Protein AF-A0A2S4V649-F1 (afdb_monomer)

Nearest PDB structures (foldseek):
  8pqv-assembly1_A  TM=8.224E-01  e=3.900E-06  Homo sapiens
  7z8f-assembly1_m  TM=8.381E-01  e=1.385E-04  Homo sapiens
  7z8f-assembly1_f  TM=8.365E-01  e=1.298E-04  Homo sapiens
  7z8f-assembly1_n  TM=8.381E-01  e=2.044E-04  Homo sapiens
  7z8l-assembly1_f  TM=8.365E-01  e=2.483E-04  Homo sapiens

pLDDT: mean 83.01, std 17.7, range [29.08, 96.88]

InterPro domains:
  IPR041228 Dynein heavy chain, C-terminal domain [PF18199] (11-80)
  IPR043160 Dynein heavy chain, C-terminal domain, barrel region [G3DSA:3.10.490.20] (21-109)

Sequence (109 aa):
MKIIESDNLKDSIRLGLLFFPDGFLTATRQFVSCQTRISLEVLKLQLFIDYQASVSDEIQVNGFKLQGLIIQGGCLKESRLEFNEGGDYLPNGTILQYIQTNQRRKDNQ

Radius of gyration: 15.66 Å; Cα contacts (8 Å, |Δi|>4): 147; chains: 1; bounding box: 31×48×41 Å

Secondary structure (DSSP, 8-state):
-------TTSS-B-GGGSS-HHHHHHHHHHHHHHHHT--GGGEEEEEEES--GGGHHHHHTTEEEE-S--EEEEEEETTEEEEEEEEEE--S-EEEEEEETT-------

Organism: NCBI:txid27350

Solvent-accessible surface area (backbone atoms only — not comparable to full-atom values): 6740 Å² total; per-residue (Å²): 134,84,82,77,88,73,73,68,52,80,49,73,42,49,58,91,77,45,96,51,45,69,58,51,52,53,52,53,48,49,50,44,21,68,75,69,71,46,61,65,91,48,52,41,84,45,82,45,65,64,64,61,76,91,52,44,70,69,53,41,58,61,24,30,39,47,43,89,63,71,38,70,40,26,38,82,50,98,94,37,84,39,78,49,95,64,44,81,29,71,66,90,38,36,34,45,22,57,43,58,79,80,67,71,79,78,73,81,128

Structure (mmCIF, N/CA/C/O backbone):
data_AF-A0A2S4V649-F1
#
_entry.id   AF-A0A2S4V649-F1
#
loop_
_atom_site.group_PDB
_atom_site.id
_atom_site.type_symbol
_atom_site.label_atom_id
_atom_site.label_alt_id
_atom_site.label_comp_id
_atom_site.label_asym_id
_atom_site.label_entity_id
_atom_site.label_seq_id
_atom_site.pdbx_PDB_ins_code
_atom_site.Cartn_x
_atom_site.Cartn_y
_atom_site.Cartn_z
_atom_site.occupancy
_atom_site.B_iso_or_equiv
_atom_site.auth_seq_id
_atom_site.auth_comp_id
_atom_site.auth_asym_id
_atom_site.auth_atom_id
_atom_site.pdbx_PDB_model_num
ATOM 1 N N . MET A 1 1 ? -12.271 -21.568 22.391 1.00 36.78 1 MET A N 1
ATOM 2 C CA . MET A 1 1 ? -11.955 -20.911 21.105 1.00 36.78 1 MET A CA 1
ATOM 3 C C . MET A 1 1 ? -10.857 -19.898 21.386 1.00 36.78 1 MET A C 1
ATOM 5 O O . MET A 1 1 ? -11.104 -18.963 22.132 1.00 36.78 1 MET A O 1
ATOM 9 N N . LYS A 1 2 ? -9.622 -20.161 20.948 1.00 29.08 2 LYS A N 1
ATOM 10 C CA . LYS A 1 2 ? -8.476 -19.285 21.222 1.00 29.08 2 LYS A CA 1
ATOM 11 C C . LYS A 1 2 ? -8.390 -18.304 20.055 1.00 29.08 2 LYS A C 1
ATOM 13 O O . LYS A 1 2 ? -8.088 -18.727 18.945 1.00 29.08 2 LYS A O 1
ATOM 18 N N . ILE A 1 3 ? -8.758 -17.047 20.283 1.00 47.44 3 ILE A N 1
ATOM 19 C CA . ILE A 1 3 ? -8.537 -15.992 19.293 1.00 47.44 3 ILE A CA 1
ATOM 20 C C . ILE A 1 3 ? -7.024 -15.794 19.255 1.00 47.44 3 ILE A C 1
ATOM 22 O O . ILE A 1 3 ? -6.414 -15.470 20.271 1.00 47.44 3 ILE A O 1
ATOM 26 N N . ILE A 1 4 ? -6.406 -16.119 18.123 1.00 44.31 4 ILE A N 1
ATOM 27 C CA . ILE A 1 4 ? -4.993 -15.831 17.903 1.00 44.31 4 ILE A CA 1
ATOM 28 C C . ILE A 1 4 ? -4.931 -14.335 17.614 1.00 44.31 4 ILE A C 1
ATOM 30 O O . ILE A 1 4 ? -5.419 -13.889 16.577 1.00 44.31 4 ILE A O 1
ATOM 34 N N . GLU A 1 5 ? -4.384 -13.562 18.549 1.00 43.94 5 GLU A N 1
ATOM 35 C CA 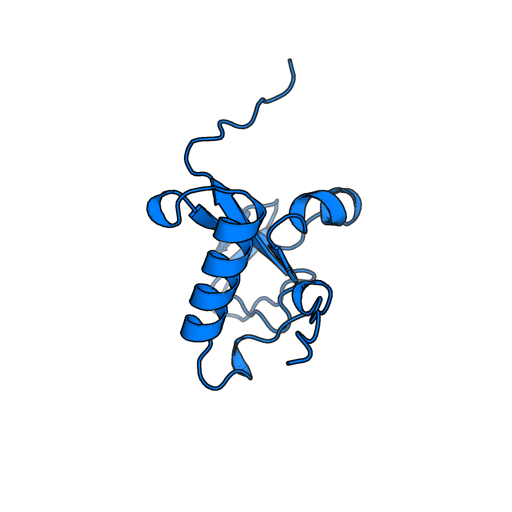. GLU A 1 5 ? -4.026 -12.167 18.304 1.00 43.94 5 GLU A CA 1
ATOM 36 C C . GLU A 1 5 ? -2.853 -12.154 17.324 1.00 43.94 5 GLU A C 1
ATOM 38 O O . GLU A 1 5 ? -1.698 -12.388 17.671 1.00 43.94 5 GLU A O 1
ATOM 43 N N . SER A 1 6 ? -3.188 -11.993 16.051 1.00 46.22 6 SER A N 1
ATOM 44 C CA . SER A 1 6 ? -2.239 -11.837 14.965 1.00 46.22 6 SER A CA 1
ATOM 45 C C . SER A 1 6 ? -2.063 -10.342 14.725 1.00 46.22 6 SER A C 1
ATOM 47 O O . SER A 1 6 ? -2.872 -9.700 14.061 1.00 46.22 6 SER A O 1
ATOM 49 N N . ASP A 1 7 ? -0.985 -9.787 15.269 1.00 51.53 7 ASP A N 1
ATOM 50 C CA . ASP A 1 7 ? -0.547 -8.406 15.028 1.00 51.53 7 ASP A CA 1
ATOM 51 C C . ASP A 1 7 ? 0.169 -8.288 13.655 1.00 51.53 7 ASP A C 1
ATOM 53 O O . ASP A 1 7 ? 1.188 -7.613 13.507 1.00 51.53 7 ASP A O 1
ATOM 57 N N . ASN A 1 8 ? -0.354 -8.970 12.621 1.00 52.97 8 ASN A N 1
ATOM 58 C CA . ASN A 1 8 ? 0.288 -9.173 11.306 1.00 52.97 8 ASN A CA 1
ATOM 59 C C . ASN A 1 8 ? 0.512 -7.889 10.485 1.00 52.97 8 ASN A C 1
ATOM 61 O O . ASN A 1 8 ? 1.106 -7.953 9.413 1.00 52.97 8 ASN A O 1
ATOM 65 N N . LEU A 1 9 ? 0.032 -6.732 10.944 1.00 57.31 9 LEU A N 1
ATOM 66 C CA . LEU A 1 9 ? 0.255 -5.448 10.269 1.00 57.31 9 LEU A CA 1
ATOM 67 C C . LEU A 1 9 ? 1.611 -4.813 10.621 1.00 57.31 9 LEU A C 1
ATOM 69 O O . LEU A 1 9 ? 2.019 -3.862 9.956 1.00 57.31 9 LEU A O 1
ATOM 73 N N . LYS A 1 10 ? 2.318 -5.328 11.640 1.00 64.50 10 LYS A N 1
ATOM 74 C CA . LYS A 1 10 ? 3.677 -4.872 11.989 1.00 64.50 10 LYS A CA 1
ATOM 75 C C . LYS A 1 10 ? 4.730 -5.346 10.985 1.00 64.50 10 LYS A C 1
ATOM 77 O O . LYS A 1 10 ? 5.719 -4.648 10.759 1.00 64.50 10 LYS A O 1
ATOM 82 N N . ASP A 1 11 ? 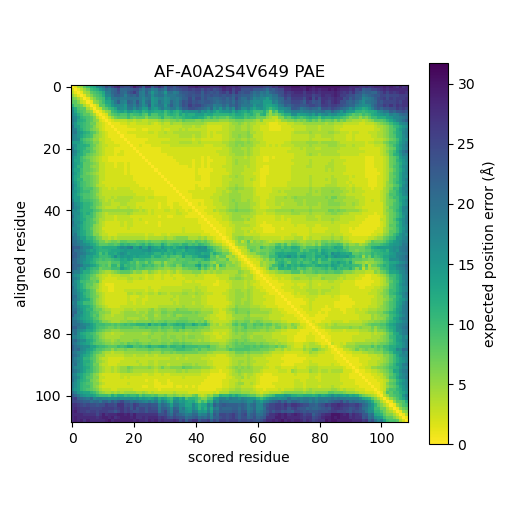4.497 -6.500 10.366 1.00 74.94 11 ASP A N 1
ATOM 83 C CA . ASP A 1 11 ? 5.385 -7.055 9.354 1.00 74.94 11 ASP A CA 1
ATOM 84 C C . ASP A 1 11 ? 5.108 -6.463 7.971 1.00 74.94 11 ASP A C 1
ATOM 86 O O . ASP A 1 11 ? 4.023 -5.976 7.652 1.00 74.94 11 ASP A O 1
ATOM 90 N N . SER A 1 12 ? 6.133 -6.493 7.124 1.00 84.75 12 SER A N 1
ATOM 91 C CA . SER A 1 12 ? 6.005 -6.011 5.752 1.00 84.75 12 SER A CA 1
ATOM 92 C C . SER A 1 12 ? 5.294 -7.039 4.874 1.00 84.75 12 SER A C 1
ATOM 94 O O . SER A 1 12 ? 5.664 -8.212 4.867 1.00 84.75 12 SER A O 1
ATOM 96 N N . ILE A 1 13 ? 4.326 -6.594 4.076 1.00 89.44 13 ILE A N 1
ATOM 97 C CA . ILE A 1 13 ? 3.497 -7.459 3.232 1.00 89.44 13 ILE A CA 1
ATOM 98 C C . ILE A 1 13 ? 3.874 -7.309 1.758 1.00 89.44 13 ILE A C 1
ATOM 100 O O . ILE A 1 13 ? 4.033 -6.203 1.241 1.00 89.44 13 ILE A O 1
ATOM 104 N N . ARG A 1 14 ? 3.963 -8.440 1.051 1.00 92.88 14 ARG A N 1
ATOM 105 C CA . ARG A 1 14 ? 4.092 -8.497 -0.412 1.00 92.88 14 ARG A CA 1
ATOM 106 C C . ARG A 1 14 ? 2.750 -8.885 -1.018 1.00 92.88 14 ARG A C 1
ATOM 108 O O . ARG A 1 14 ? 2.421 -10.068 -1.067 1.00 92.88 14 ARG A O 1
ATOM 115 N N . LEU A 1 15 ? 1.982 -7.902 -1.490 1.00 92.56 15 LEU A N 1
ATOM 116 C CA . LEU A 1 15 ? 0.641 -8.149 -2.045 1.00 92.56 15 LEU A CA 1
ATOM 117 C C . LEU A 1 15 ? 0.660 -9.150 -3.210 1.00 92.56 15 LEU A C 1
ATOM 119 O O . LEU A 1 15 ? -0.230 -9.987 -3.297 1.00 92.56 15 LEU A O 1
ATOM 123 N N . GLY A 1 16 ? 1.702 -9.122 -4.049 1.00 92.81 16 GLY A N 1
ATOM 124 C CA . GLY A 1 16 ? 1.846 -10.031 -5.192 1.00 92.81 16 GLY A CA 1
ATOM 125 C C . GLY A 1 16 ? 2.060 -11.510 -4.839 1.00 92.81 16 GLY A C 1
ATOM 126 O O . GLY A 1 16 ? 2.002 -12.347 -5.731 1.00 92.81 16 GLY A O 1
ATOM 127 N N . LEU A 1 17 ? 2.304 -11.847 -3.565 1.00 94.25 17 LEU A N 1
ATOM 128 C CA . LEU A 1 17 ? 2.415 -13.238 -3.102 1.00 94.25 17 LEU A CA 1
ATOM 129 C C . LEU A 1 17 ? 1.115 -13.771 -2.482 1.00 94.25 17 LEU A C 1
ATOM 131 O O . LEU A 1 17 ? 1.045 -14.942 -2.112 1.00 94.25 17 LEU A O 1
ATOM 135 N N . LEU A 1 18 ? 0.092 -12.928 -2.334 1.00 92.00 18 LEU A N 1
ATOM 136 C CA . LEU A 1 18 ? -1.207 -13.341 -1.818 1.00 92.00 18 LEU A CA 1
ATOM 137 C C . LEU A 1 18 ? -2.033 -13.972 -2.940 1.00 92.00 18 LEU A C 1
ATOM 139 O O . LEU A 1 18 ? -2.112 -13.424 -4.034 1.00 92.00 18 LEU A O 1
ATOM 143 N N . PHE A 1 19 ? -2.735 -15.068 -2.643 1.00 94.44 19 PHE A N 1
ATOM 144 C CA . PHE A 1 19 ? -3.710 -15.641 -3.580 1.00 94.44 19 PHE A CA 1
ATOM 145 C C . PHE A 1 19 ? -4.856 -14.665 -3.897 1.00 94.44 19 PHE A C 1
ATOM 147 O O . PHE A 1 19 ? -5.370 -14.659 -5.010 1.00 94.44 19 PHE A O 1
ATOM 154 N N . PHE A 1 20 ? -5.243 -13.832 -2.919 1.00 94.31 20 PHE A N 1
ATOM 155 C CA . PHE A 1 20 ? -6.336 -12.862 -3.030 1.00 94.31 20 PHE A CA 1
ATOM 156 C C . PHE A 1 20 ? -5.946 -11.516 -2.389 1.00 94.31 20 PHE A C 1
ATOM 158 O O . PHE A 1 20 ? -6.336 -11.242 -1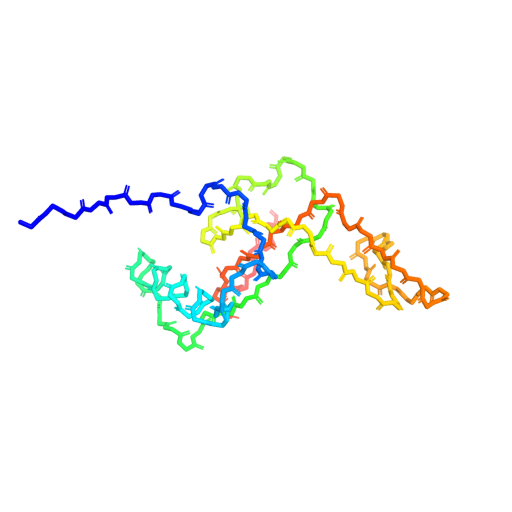.248 1.00 94.31 20 PHE A O 1
ATOM 165 N N . PRO A 1 21 ? -5.171 -10.660 -3.080 1.00 94.44 21 PRO A N 1
ATOM 166 C CA . PRO A 1 21 ? -4.739 -9.372 -2.533 1.00 94.44 21 PRO A CA 1
ATOM 167 C C . PRO A 1 21 ? -5.917 -8.446 -2.192 1.00 94.44 21 PRO A C 1
ATOM 169 O O . PRO A 1 21 ? -5.906 -7.812 -1.140 1.00 94.44 21 PRO A O 1
ATOM 172 N N . ASP A 1 22 ? -6.986 -8.438 -2.993 1.00 95.06 22 ASP A N 1
ATOM 173 C CA . ASP A 1 22 ? -8.183 -7.629 -2.710 1.00 95.06 22 ASP A CA 1
ATOM 174 C C . ASP A 1 22 ? -8.925 -8.090 -1.447 1.00 95.06 22 ASP A C 1
ATOM 176 O O . ASP A 1 22 ? -9.469 -7.278 -0.690 1.00 95.06 22 ASP A O 1
ATOM 180 N N . GLY A 1 23 ? -8.911 -9.401 -1.179 1.00 95.50 23 GLY A N 1
ATOM 181 C CA . GLY A 1 23 ? -9.457 -9.977 0.048 1.00 95.50 23 GLY A CA 1
ATOM 182 C C . GLY A 1 23 ? -8.680 -9.512 1.279 1.00 95.50 23 GLY A C 1
ATOM 183 O O . GLY A 1 23 ? -9.279 -9.130 2.284 1.00 95.50 23 GLY A O 1
ATOM 184 N N . PHE A 1 24 ? -7.350 -9.452 1.174 1.00 94.31 24 PHE A N 1
ATOM 185 C CA . PHE A 1 24 ? -6.492 -8.890 2.215 1.00 94.31 24 PHE A CA 1
ATOM 186 C C . PHE A 1 24 ? -6.764 -7.397 2.448 1.00 94.31 24 PHE A C 1
ATOM 188 O O . PHE A 1 24 ? -6.930 -6.972 3.594 1.00 94.31 24 PHE A O 1
ATOM 195 N N . LEU A 1 25 ? -6.885 -6.594 1.385 1.00 95.00 25 LEU A N 1
ATOM 196 C CA . LEU A 1 25 ? -7.250 -5.178 1.515 1.00 95.00 25 LEU A CA 1
ATOM 197 C C . LEU A 1 25 ? -8.629 -5.018 2.177 1.00 95.00 25 LEU A C 1
ATOM 199 O O . LEU A 1 25 ? -8.799 -4.224 3.096 1.00 95.00 25 LEU A O 1
ATOM 203 N N . THR A 1 26 ? -9.612 -5.833 1.802 1.00 95.81 26 THR A N 1
ATOM 204 C CA . THR A 1 26 ? -10.945 -5.789 2.422 1.00 95.81 26 THR A CA 1
ATOM 205 C C . THR A 1 26 ? -10.898 -6.144 3.911 1.00 95.81 26 THR A C 1
ATOM 207 O O . THR A 1 26 ? -11.480 -5.429 4.729 1.00 95.81 26 THR A O 1
ATOM 210 N N . ALA A 1 27 ? -10.169 -7.199 4.283 1.00 94.75 27 ALA A N 1
ATOM 211 C CA . ALA A 1 27 ? -10.026 -7.627 5.673 1.00 94.75 27 ALA A CA 1
ATOM 212 C C . ALA A 1 27 ? -9.298 -6.579 6.529 1.00 94.75 27 ALA A C 1
ATOM 214 O O . ALA A 1 27 ? -9.742 -6.260 7.631 1.00 94.75 27 ALA A O 1
ATOM 215 N N . THR A 1 28 ? -8.217 -5.984 6.016 1.00 94.25 28 THR A N 1
ATOM 216 C CA . THR A 1 28 ? -7.479 -4.931 6.735 1.00 94.25 28 THR A CA 1
ATOM 217 C C . THR A 1 28 ? -8.302 -3.652 6.886 1.00 94.25 28 THR A C 1
ATOM 219 O O . THR A 1 28 ? -8.273 -3.029 7.946 1.00 94.25 28 THR A O 1
ATOM 222 N N . ARG A 1 29 ? -9.128 -3.301 5.890 1.00 95.50 29 ARG A N 1
ATOM 223 C CA . ARG A 1 29 ? -10.091 -2.194 6.001 1.00 95.50 29 ARG A CA 1
ATOM 224 C C . ARG A 1 29 ? -11.142 -2.455 7.082 1.00 95.50 29 ARG A C 1
ATOM 226 O O . ARG A 1 29 ? -11.465 -1.545 7.843 1.00 95.50 29 ARG A O 1
ATOM 233 N N . GLN A 1 30 ? 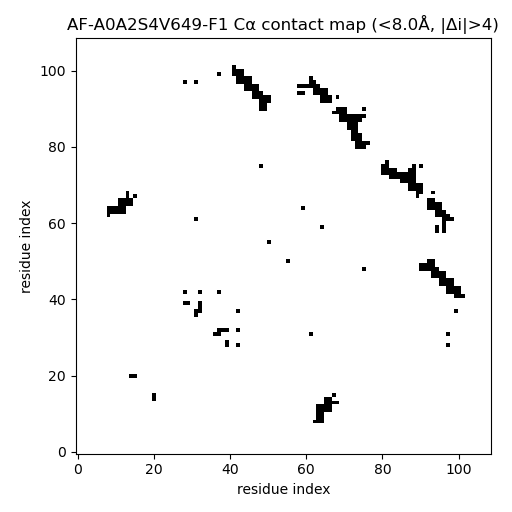-11.665 -3.681 7.166 1.00 95.75 30 GLN A N 1
ATOM 234 C CA . GLN A 1 30 ? -12.597 -4.096 8.224 1.00 95.75 30 GLN A CA 1
ATOM 235 C C . GLN A 1 30 ? -11.947 -4.044 9.604 1.00 95.75 30 GLN A C 1
ATOM 237 O O . GLN A 1 30 ? -12.536 -3.493 10.530 1.00 95.75 30 GLN A O 1
ATOM 242 N N . PHE A 1 31 ? -10.721 -4.551 9.726 1.00 93.31 31 PHE A N 1
ATOM 243 C CA . PHE A 1 31 ? -9.948 -4.488 10.961 1.00 93.31 31 PHE A CA 1
ATOM 244 C C . PHE A 1 31 ? -9.783 -3.040 11.450 1.00 93.31 31 PHE A C 1
ATOM 246 O O . PHE A 1 31 ? -10.170 -2.728 12.577 1.00 93.31 31 PHE A O 1
ATOM 253 N N . VAL A 1 32 ? -9.315 -2.135 10.581 1.00 92.88 32 VAL A N 1
ATOM 254 C CA . VAL A 1 32 ? -9.159 -0.710 10.917 1.00 92.88 32 VAL A CA 1
ATOM 255 C C . VAL A 1 32 ? -10.498 -0.064 11.269 1.00 92.88 32 VAL A C 1
ATOM 257 O O . VAL A 1 32 ? -10.577 0.686 12.241 1.00 92.88 32 VAL A O 1
ATOM 260 N N . SER A 1 33 ? -11.565 -0.351 10.520 1.00 94.75 33 SER A N 1
ATOM 261 C CA . SER A 1 33 ? -12.912 0.156 10.815 1.00 94.75 33 SER A CA 1
ATOM 262 C C . SER A 1 33 ? -13.386 -0.264 12.208 1.00 94.75 33 SER A C 1
ATOM 264 O O . SER A 1 33 ? -13.824 0.587 12.983 1.00 94.75 33 SER A O 1
ATOM 266 N N . CYS A 1 34 ? -13.223 -1.539 12.570 1.00 93.56 34 CYS A N 1
ATOM 267 C CA . CYS A 1 34 ? -13.565 -2.055 13.895 1.00 93.56 34 CYS A CA 1
ATOM 268 C C . CYS A 1 34 ? -12.737 -1.394 15.005 1.00 93.56 34 CYS A C 1
ATOM 270 O O . CYS A 1 34 ? -13.293 -0.993 16.028 1.00 93.56 34 CYS A O 1
ATOM 272 N N . GLN A 1 35 ? -11.426 -1.248 14.797 1.00 90.81 35 GLN A N 1
ATOM 273 C CA . GLN A 1 35 ? -10.514 -0.663 15.780 1.00 90.81 35 GLN A CA 1
ATOM 274 C C . GLN A 1 35 ? -10.782 0.832 16.010 1.00 90.81 35 GLN A C 1
ATOM 276 O O . GLN A 1 35 ? -10.769 1.301 17.146 1.00 90.81 35 GLN A O 1
ATOM 281 N N . THR A 1 36 ? -11.048 1.581 14.940 1.00 90.62 36 THR A N 1
ATOM 282 C CA . THR A 1 36 ? -11.213 3.046 14.981 1.00 90.62 36 THR A CA 1
ATOM 283 C C . THR A 1 36 ? -12.663 3.500 15.146 1.00 90.62 36 THR A C 1
ATOM 285 O O . THR A 1 36 ? -12.909 4.678 15.398 1.00 90.62 36 THR A O 1
ATOM 288 N N . ARG A 1 37 ? -13.633 2.585 15.001 1.00 93.38 37 ARG A N 1
ATOM 289 C CA . ARG A 1 37 ? -15.079 2.873 14.918 1.00 93.38 37 ARG A CA 1
ATOM 290 C C . ARG A 1 37 ? -15.448 3.835 13.779 1.00 93.38 37 ARG A C 1
ATOM 292 O O . ARG A 1 37 ? -16.474 4.511 13.841 1.00 93.38 37 ARG A O 1
ATOM 299 N N . ILE A 1 38 ? -14.626 3.899 12.733 1.00 93.06 38 ILE A N 1
ATOM 300 C CA . ILE A 1 38 ? -14.886 4.692 11.527 1.00 93.06 38 ILE A CA 1
ATOM 301 C C . ILE A 1 38 ? -15.665 3.830 10.530 1.00 93.06 38 ILE A C 1
ATOM 303 O O . ILE A 1 38 ? -15.309 2.674 10.303 1.00 93.06 38 ILE A O 1
ATOM 307 N N . SER A 1 39 ? -16.709 4.387 9.906 1.00 94.38 39 SER A N 1
ATOM 308 C CA . SER A 1 39 ? -17.472 3.682 8.865 1.00 94.38 39 SER A CA 1
ATOM 309 C C . SER A 1 39 ? -16.567 3.258 7.708 1.00 94.38 39 SER A C 1
ATOM 311 O O . SER A 1 39 ? -15.738 4.041 7.236 1.00 94.38 39 SER A O 1
ATOM 313 N N . LEU A 1 40 ? -16.776 2.039 7.204 1.00 94.75 40 LEU A N 1
ATOM 314 C CA . LEU A 1 40 ? -16.071 1.530 6.031 1.00 94.75 40 LEU A CA 1
ATOM 315 C C . LEU A 1 40 ? -16.143 2.525 4.870 1.00 94.75 40 LEU A C 1
ATOM 317 O O . LEU A 1 40 ? -15.119 2.806 4.262 1.00 94.75 40 LEU A O 1
ATOM 321 N N . GLU A 1 41 ? -17.311 3.110 4.604 1.00 92.31 41 GLU A N 1
ATOM 322 C CA . GLU A 1 41 ? -17.577 3.981 3.448 1.00 92.31 41 GLU A CA 1
ATOM 323 C C . GLU A 1 41 ? -16.640 5.192 3.345 1.00 92.31 41 GLU A C 1
ATOM 325 O O . GLU A 1 41 ? -16.299 5.617 2.239 1.00 92.31 41 GLU A O 1
ATOM 330 N N . VAL A 1 42 ? -16.178 5.713 4.486 1.00 94.12 42 VAL A N 1
ATOM 331 C CA . VAL A 1 42 ? -15.320 6.907 4.554 1.00 94.12 42 VAL A CA 1
ATOM 332 C C . VAL A 1 42 ? -13.832 6.582 4.710 1.00 94.12 42 VAL A C 1
ATOM 334 O O . VAL A 1 42 ? -13.006 7.494 4.668 1.00 94.12 42 VAL A O 1
ATOM 337 N N . LEU A 1 43 ? -13.474 5.301 4.866 1.00 94.62 43 LEU A N 1
ATOM 338 C CA . LEU A 1 43 ? -12.083 4.849 4.855 1.00 94.62 43 LEU A CA 1
ATOM 339 C C . LEU A 1 43 ? -11.580 4.717 3.417 1.00 94.62 43 LEU A C 1
ATOM 341 O O . LEU A 1 43 ? -12.133 3.944 2.622 1.00 94.62 43 LEU A O 1
ATOM 345 N N . LYS A 1 44 ? -10.501 5.439 3.108 1.00 94.44 44 LYS A N 1
ATOM 346 C CA . LYS A 1 44 ? -9.774 5.396 1.834 1.00 94.44 44 LYS A CA 1
ATOM 347 C C . LYS A 1 44 ? -8.336 4.961 2.057 1.00 94.44 44 LYS A C 1
ATOM 349 O O . LYS A 1 44 ? -7.772 5.197 3.116 1.00 94.44 44 LYS A O 1
ATOM 354 N N . LEU A 1 45 ? -7.756 4.350 1.034 1.00 94.31 45 LEU A N 1
ATOM 355 C CA . LEU A 1 45 ? -6.342 4.007 1.012 1.00 94.31 45 LEU A CA 1
ATOM 356 C C . LEU A 1 45 ? -5.517 5.201 0.534 1.00 94.31 45 LEU A C 1
ATOM 358 O O . LEU A 1 45 ? -5.855 5.830 -0.469 1.00 94.31 45 LEU A O 1
ATOM 362 N N . GLN A 1 46 ? -4.424 5.471 1.235 1.00 93.50 46 GLN A N 1
ATOM 363 C CA . GLN A 1 46 ? -3.384 6.407 0.842 1.00 93.50 46 GLN A CA 1
ATOM 364 C C . GLN A 1 46 ? -2.045 5.669 0.781 1.00 93.50 46 GLN A C 1
ATOM 366 O O . GLN A 1 46 ? -1.661 4.980 1.725 1.00 93.50 46 GLN A O 1
ATOM 371 N N . LEU A 1 47 ? -1.346 5.806 -0.346 1.00 92.75 47 LEU A N 1
ATOM 372 C CA . LEU A 1 47 ? -0.009 5.259 -0.545 1.00 92.75 47 LEU A CA 1
ATOM 373 C C . LEU A 1 47 ? 1.037 6.325 -0.208 1.00 92.75 47 LEU A C 1
ATOM 375 O O . LEU A 1 47 ? 1.007 7.425 -0.759 1.00 92.75 47 LEU A O 1
ATOM 379 N N . PHE A 1 48 ? 1.972 5.969 0.664 1.00 91.69 48 PHE A N 1
ATOM 380 C CA . PHE A 1 48 ? 3.166 6.743 0.980 1.00 91.69 48 PHE A CA 1
ATOM 381 C C . PHE A 1 48 ? 4.382 6.041 0.376 1.00 91.69 48 PHE A C 1
ATOM 383 O O . PHE A 1 48 ? 4.537 4.830 0.535 1.00 91.69 48 PHE A O 1
ATOM 390 N N . ILE A 1 49 ? 5.228 6.806 -0.311 1.00 91.81 49 ILE A N 1
ATOM 391 C CA . ILE A 1 49 ? 6.393 6.335 -1.070 1.00 91.81 49 ILE A CA 1
ATOM 392 C C . ILE A 1 49 ? 7.594 7.160 -0.610 1.00 91.81 49 ILE A C 1
ATOM 394 O O . ILE A 1 49 ? 7.464 8.378 -0.494 1.00 91.81 49 ILE A O 1
ATOM 398 N N . ASP A 1 50 ? 8.723 6.507 -0.337 1.00 89.31 50 ASP A N 1
ATOM 399 C CA . ASP A 1 50 ? 10.004 7.118 0.054 1.00 89.31 50 ASP A CA 1
ATOM 400 C C . ASP A 1 50 ? 9.844 8.204 1.133 1.00 89.31 50 ASP A C 1
ATOM 402 O O . ASP A 1 50 ? 10.416 9.292 1.079 1.00 89.31 50 ASP A O 1
ATOM 406 N N . TYR A 1 51 ? 9.018 7.895 2.132 1.00 81.50 51 TYR A N 1
ATOM 407 C CA . TYR A 1 51 ? 8.757 8.763 3.272 1.00 81.50 51 TYR A CA 1
ATOM 408 C C . TYR A 1 51 ? 9.978 8.833 4.204 1.00 81.50 51 TYR A C 1
ATOM 410 O O . TYR A 1 51 ? 10.764 7.890 4.317 1.00 81.50 51 TYR A O 1
ATOM 418 N N . GLN A 1 52 ? 10.122 9.944 4.932 1.00 76.94 52 GLN A N 1
ATOM 419 C CA . GLN A 1 52 ? 11.169 10.069 5.949 1.00 76.94 52 GLN A CA 1
ATOM 420 C C . GLN A 1 52 ? 10.891 9.126 7.127 1.00 76.94 52 GLN A C 1
ATOM 422 O O . GLN A 1 52 ? 9.768 9.063 7.631 1.00 76.94 52 GLN A O 1
ATOM 427 N N . ALA A 1 53 ? 11.924 8.426 7.604 1.00 68.31 53 ALA A N 1
ATOM 428 C CA . ALA A 1 53 ? 11.806 7.438 8.681 1.00 68.31 53 ALA A CA 1
ATOM 429 C C . ALA A 1 53 ? 11.190 8.007 9.976 1.00 68.31 53 ALA A C 1
ATOM 431 O O . ALA A 1 53 ? 10.472 7.294 10.674 1.00 68.31 53 ALA A O 1
ATOM 432 N N . SER A 1 54 ? 11.403 9.295 10.256 1.00 68.06 54 SER A N 1
ATOM 433 C CA . SER A 1 54 ? 10.834 10.014 11.405 1.00 68.06 54 SER A CA 1
ATOM 434 C C . SER A 1 54 ? 9.304 10.100 11.404 1.00 68.06 54 SER A C 1
ATOM 436 O O . SER A 1 54 ? 8.715 10.248 12.466 1.00 68.06 54 SER A O 1
ATOM 438 N N . VAL A 1 55 ? 8.654 9.980 10.243 1.00 66.00 55 VAL A N 1
ATOM 439 C CA . VAL A 1 55 ? 7.184 10.037 10.100 1.00 66.00 55 VAL A CA 1
ATOM 440 C C . VAL A 1 55 ? 6.578 8.626 10.064 1.00 66.00 55 VAL A C 1
ATOM 442 O O . VAL A 1 55 ? 5.365 8.442 9.990 1.00 66.00 55 VAL A O 1
ATOM 445 N N . SER A 1 56 ? 7.421 7.590 10.100 1.00 67.06 56 SER A N 1
ATOM 446 C CA . SER A 1 56 ? 6.997 6.220 9.822 1.00 67.06 56 SER A CA 1
ATOM 447 C C . SER A 1 56 ? 6.069 5.637 10.883 1.00 67.06 56 SER A C 1
ATOM 449 O O . SER A 1 56 ? 5.178 4.871 10.524 1.00 67.06 56 SER A O 1
ATOM 451 N N . ASP A 1 57 ? 6.242 5.992 12.156 1.00 70.62 57 ASP A N 1
ATOM 452 C CA . ASP A 1 57 ? 5.413 5.469 13.248 1.00 70.62 57 ASP A CA 1
ATOM 453 C C . ASP A 1 57 ? 3.996 6.056 13.212 1.00 70.62 57 ASP A C 1
ATOM 455 O O . ASP A 1 57 ? 3.023 5.333 13.418 1.00 70.62 57 ASP A O 1
ATOM 459 N N . GLU A 1 58 ? 3.860 7.333 12.845 1.00 63.66 58 GLU A N 1
ATOM 460 C CA . GLU A 1 58 ? 2.558 7.983 12.654 1.00 63.66 58 GLU A CA 1
ATOM 461 C C . GLU A 1 58 ? 1.831 7.448 11.412 1.00 63.66 58 GLU A C 1
ATOM 463 O O . GLU A 1 58 ? 0.633 7.165 11.461 1.00 63.66 58 GLU A O 1
ATOM 468 N N . ILE A 1 59 ? 2.556 7.248 10.302 1.00 65.56 59 ILE A N 1
ATOM 469 C CA . ILE A 1 59 ? 1.991 6.713 9.049 1.00 65.56 59 ILE A CA 1
ATOM 470 C C . ILE A 1 59 ? 1.588 5.233 9.201 1.00 65.56 59 ILE A C 1
ATOM 472 O O . ILE A 1 59 ? 0.669 4.762 8.530 1.00 65.56 59 ILE A O 1
ATOM 476 N N . GLN A 1 60 ? 2.240 4.484 10.096 1.00 72.06 60 GLN A N 1
ATOM 477 C CA . GLN A 1 60 ? 1.892 3.086 10.373 1.00 72.06 60 GLN A CA 1
ATOM 478 C C . GLN A 1 60 ? 0.588 2.930 11.164 1.00 72.06 60 GLN A C 1
ATOM 480 O O . GLN A 1 60 ? -0.009 1.853 11.132 1.00 72.06 60 GLN A O 1
ATOM 485 N N . VAL A 1 61 ? 0.094 3.977 11.834 1.00 81.81 61 VAL A N 1
ATOM 486 C CA . VAL A 1 61 ? -1.214 3.914 12.497 1.00 81.81 61 VAL A CA 1
ATOM 487 C C . VAL A 1 61 ? -2.291 3.697 11.434 1.00 81.81 61 VAL A C 1
ATOM 489 O O . VAL A 1 61 ? -2.457 4.513 10.528 1.00 81.81 61 VAL A O 1
ATOM 492 N N . ASN A 1 62 ? -3.032 2.590 11.547 1.00 88.94 62 ASN A N 1
ATOM 493 C CA . ASN A 1 62 ? -4.027 2.145 10.561 1.00 88.94 62 ASN A CA 1
ATOM 494 C C . ASN A 1 62 ? -3.445 1.855 9.164 1.00 88.94 62 ASN A C 1
ATOM 496 O O . ASN A 1 62 ? -4.156 1.950 8.162 1.00 88.94 62 ASN A O 1
ATOM 500 N N . GLY A 1 63 ? -2.160 1.517 9.082 1.00 90.12 63 GLY A N 1
ATOM 501 C CA . GLY A 1 63 ? -1.488 1.164 7.838 1.00 90.12 63 GLY A CA 1
ATOM 502 C C . GLY A 1 63 ? -0.620 -0.079 7.969 1.00 90.12 63 GLY A C 1
ATOM 503 O O . GLY A 1 63 ? -0.547 -0.707 9.023 1.00 90.12 63 GLY A O 1
ATOM 504 N N . PHE A 1 64 ? 0.029 -0.446 6.869 1.00 89.62 64 PHE A N 1
ATOM 505 C CA . PHE A 1 64 ? 0.996 -1.539 6.820 1.00 89.62 64 PHE A CA 1
ATOM 506 C C . PHE A 1 64 ? 2.082 -1.267 5.783 1.00 89.62 64 PHE A C 1
ATOM 50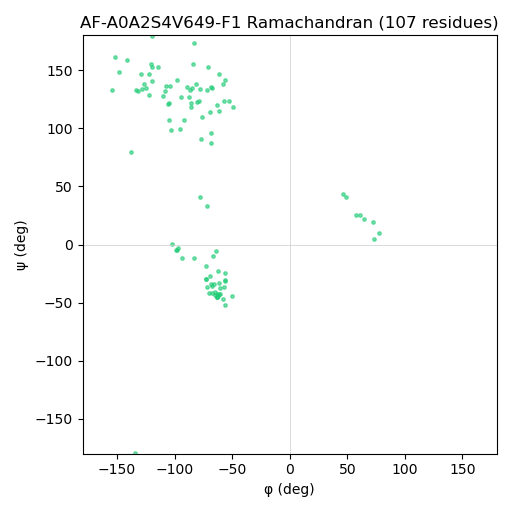8 O O . PHE A 1 64 ? 1.850 -0.634 4.747 1.00 89.62 64 PHE A O 1
ATOM 515 N N . LYS A 1 65 ? 3.287 -1.768 6.064 1.00 91.19 65 LYS A N 1
ATOM 516 C CA . LYS A 1 65 ? 4.423 -1.664 5.146 1.00 91.19 65 LYS A CA 1
ATOM 517 C C . LYS A 1 65 ? 4.212 -2.592 3.958 1.00 91.19 65 LYS A C 1
ATOM 519 O O . LYS A 1 65 ? 3.898 -3.770 4.119 1.00 91.19 65 LYS A O 1
ATOM 524 N N . LEU A 1 66 ? 4.431 -2.058 2.768 1.00 91.88 66 LEU A N 1
ATOM 525 C CA . LEU A 1 66 ? 4.461 -2.813 1.528 1.00 91.88 66 LEU A CA 1
ATOM 526 C C . LEU A 1 66 ? 5.910 -3.120 1.147 1.00 91.88 66 LEU A C 1
ATOM 528 O O . LEU A 1 66 ? 6.801 -2.288 1.313 1.00 91.88 66 LEU A O 1
ATOM 532 N N . GLN A 1 67 ? 6.133 -4.318 0.619 1.00 91.00 67 GLN A N 1
ATOM 533 C CA . GLN A 1 67 ? 7.384 -4.728 -0.008 1.00 91.00 67 GLN A CA 1
ATOM 534 C C . GLN A 1 67 ? 7.136 -5.166 -1.447 1.00 91.00 67 GLN A C 1
ATOM 536 O O . GLN A 1 67 ? 6.110 -5.774 -1.756 1.00 91.00 67 GLN A O 1
ATOM 541 N N . GLY A 1 68 ? 8.124 -4.917 -2.308 1.00 91.19 68 GLY A N 1
ATOM 542 C CA . GLY A 1 68 ? 8.089 -5.352 -3.703 1.00 91.19 68 GLY A CA 1
ATOM 543 C C . GLY A 1 68 ? 7.112 -4.567 -4.578 1.00 91.19 68 GLY A C 1
ATOM 544 O O . GLY A 1 68 ? 6.731 -5.065 -5.632 1.00 91.19 68 GLY A O 1
ATOM 545 N N . LEU A 1 69 ? 6.692 -3.368 -4.152 1.00 94.62 69 LEU A N 1
ATOM 546 C CA . LEU A 1 69 ? 5.987 -2.448 -5.039 1.00 94.62 69 LEU A CA 1
ATOM 547 C C . LEU A 1 69 ? 6.957 -1.972 -6.127 1.00 94.62 69 LEU A C 1
ATOM 549 O O . LEU A 1 69 ? 8.085 -1.593 -5.823 1.00 94.62 69 LEU A O 1
ATOM 553 N N . ILE A 1 70 ? 6.500 -1.976 -7.374 1.00 95.25 70 ILE A N 1
ATOM 554 C CA . ILE A 1 70 ? 7.226 -1.438 -8.525 1.00 95.25 70 ILE A CA 1
ATOM 555 C C . ILE A 1 70 ? 6.308 -0.416 -9.194 1.00 95.25 70 ILE A C 1
ATOM 557 O O . ILE A 1 70 ? 5.116 -0.676 -9.368 1.00 95.25 70 ILE A O 1
ATOM 561 N N . ILE A 1 71 ? 6.851 0.747 -9.549 1.00 95.12 71 ILE A N 1
ATOM 562 C CA . ILE A 1 71 ? 6.156 1.767 -10.339 1.00 95.12 71 ILE A CA 1
ATOM 563 C C . ILE A 1 71 ? 6.720 1.709 -11.754 1.00 95.12 71 ILE A C 1
ATOM 565 O O . ILE A 1 71 ? 7.921 1.874 -11.943 1.00 95.12 71 ILE A O 1
ATOM 569 N N . GLN A 1 72 ? 5.862 1.469 -12.742 1.00 95.56 72 GLN A N 1
ATOM 570 C CA . GLN A 1 72 ? 6.263 1.358 -14.146 1.00 95.56 72 GLN A CA 1
ATOM 571 C C . GLN A 1 72 ? 5.882 2.627 -14.906 1.00 95.56 72 GLN A C 1
ATOM 573 O O . GLN A 1 72 ? 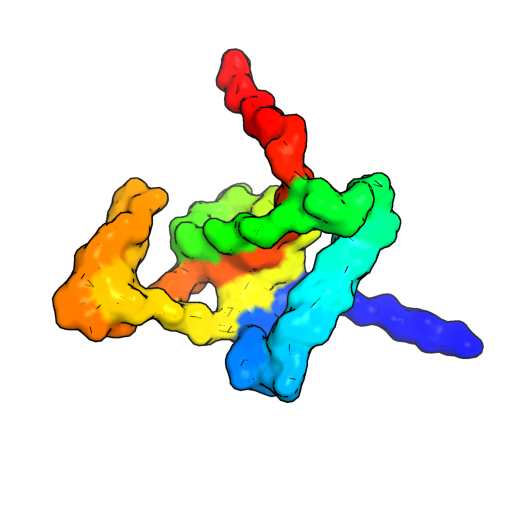4.783 3.152 -14.718 1.00 95.56 72 GLN A O 1
ATOM 578 N N . GLY A 1 73 ? 6.779 3.132 -15.756 1.00 95.19 73 GLY A N 1
ATOM 579 C CA . GLY A 1 73 ? 6.527 4.344 -16.550 1.00 95.19 73 GLY A CA 1
ATOM 580 C C . GLY A 1 73 ? 6.560 5.652 -15.747 1.00 95.19 73 GLY A C 1
ATOM 581 O O . GLY A 1 73 ? 6.289 6.724 -16.289 1.00 95.19 73 GLY A O 1
ATOM 582 N N . GLY A 1 74 ? 6.902 5.583 -14.459 1.00 94.94 74 GLY A N 1
ATOM 583 C CA . GLY A 1 74 ? 7.037 6.743 -13.593 1.00 94.94 74 GLY A CA 1
ATOM 584 C C . GLY A 1 74 ? 8.043 6.520 -12.471 1.00 94.94 74 GLY A C 1
ATOM 585 O O . GLY A 1 74 ? 8.400 5.392 -12.144 1.00 94.94 74 GLY A O 1
ATOM 586 N N . CYS A 1 75 ? 8.512 7.611 -11.879 1.00 95.00 75 CYS A N 1
ATOM 587 C CA . CYS A 1 75 ? 9.406 7.608 -10.727 1.00 95.00 75 CYS A CA 1
ATOM 588 C C . CYS A 1 75 ? 9.031 8.728 -9.753 1.00 95.00 75 CYS A C 1
ATOM 590 O O . CYS A 1 75 ? 8.369 9.695 -10.134 1.00 95.00 75 CYS A O 1
ATOM 592 N N . LEU A 1 76 ? 9.435 8.596 -8.489 1.00 92.94 76 LEU A N 1
ATOM 593 C CA . LEU A 1 76 ? 9.268 9.669 -7.515 1.00 92.94 76 LEU A CA 1
ATOM 594 C C . LEU A 1 76 ? 10.452 10.642 -7.611 1.00 92.94 76 LEU A C 1
ATOM 596 O O . LEU A 1 76 ? 11.601 10.250 -7.414 1.00 92.94 76 LEU A O 1
ATOM 600 N N . LYS A 1 77 ? 10.168 11.917 -7.872 1.00 90.25 77 LYS A N 1
ATOM 601 C CA . LYS A 1 77 ? 11.129 13.026 -7.842 1.00 90.25 77 LYS A CA 1
ATOM 602 C C . LYS A 1 77 ? 10.536 14.168 -7.035 1.00 90.25 77 LYS A C 1
ATOM 604 O O . LYS A 1 77 ? 9.369 14.496 -7.199 1.00 90.25 77 LYS A O 1
ATOM 609 N N . GLU A 1 78 ? 11.313 14.727 -6.108 1.00 86.00 78 GLU A N 1
ATOM 610 C CA . GLU A 1 78 ? 10.891 15.873 -5.282 1.00 86.00 78 GLU A CA 1
ATOM 611 C C . GLU A 1 78 ? 9.493 15.695 -4.638 1.00 86.00 78 GLU A C 1
ATOM 613 O O . GLU A 1 78 ? 8.680 16.616 -4.573 1.00 86.00 78 GLU A O 1
ATOM 618 N N . SER A 1 79 ? 9.203 14.484 -4.140 1.00 84.94 79 SER A N 1
ATOM 619 C CA . SER A 1 79 ? 7.902 14.095 -3.554 1.00 84.94 79 SER A CA 1
ATOM 620 C C . SER A 1 79 ? 6.707 14.110 -4.522 1.00 84.94 79 SER A C 1
ATOM 622 O O . SER A 1 79 ? 5.555 14.189 -4.091 1.00 84.94 79 SER A O 1
ATOM 624 N N . ARG A 1 80 ? 6.951 14.021 -5.831 1.00 90.38 80 ARG A N 1
ATOM 625 C CA . ARG A 1 80 ? 5.929 13.944 -6.880 1.00 90.38 80 ARG A CA 1
ATOM 626 C C . ARG A 1 80 ? 6.209 12.777 -7.813 1.00 90.38 80 ARG A C 1
ATOM 628 O O . ARG A 1 80 ? 7.358 12.417 -8.049 1.00 90.38 80 ARG A O 1
ATOM 635 N N . LEU A 1 81 ? 5.143 12.171 -8.327 1.00 92.38 81 LEU A N 1
ATOM 636 C CA . LEU A 1 81 ? 5.271 11.187 -9.395 1.00 92.38 81 LEU A CA 1
ATOM 637 C C . LEU A 1 81 ? 5.478 11.923 -10.716 1.00 92.38 81 LEU A C 1
ATOM 639 O O . LEU A 1 81 ? 4.655 12.750 -11.107 1.00 92.38 81 LEU A O 1
ATOM 643 N N . GLU A 1 82 ? 6.570 11.596 -11.390 1.00 95.38 82 GLU A N 1
ATOM 644 C CA . GLU A 1 82 ? 6.914 12.088 -12.718 1.00 95.38 82 GLU A CA 1
ATOM 645 C C . GLU A 1 82 ? 7.060 10.917 -13.684 1.00 95.38 82 GLU A C 1
ATOM 647 O O . GLU A 1 82 ? 7.373 9.797 -13.274 1.00 95.38 82 GLU A O 1
ATOM 652 N N . PHE A 1 83 ? 6.869 11.179 -14.975 1.00 95.50 83 PHE A N 1
ATOM 653 C CA . PHE A 1 83 ? 7.160 10.193 -16.011 1.00 95.50 83 PHE A CA 1
ATOM 654 C C . PHE A 1 83 ? 8.648 9.823 -16.012 1.00 95.50 83 PHE A C 1
ATOM 656 O O . PHE A 1 83 ? 9.519 10.653 -15.737 1.00 95.50 83 PHE A O 1
ATOM 663 N N . ASN A 1 84 ? 8.932 8.567 -16.339 1.00 92.06 84 ASN A N 1
ATOM 664 C CA . ASN A 1 84 ? 10.276 8.101 -16.660 1.00 92.06 84 ASN A CA 1
ATOM 665 C C . ASN A 1 84 ? 10.306 7.552 -18.101 1.00 92.06 84 ASN A C 1
ATOM 667 O O . ASN A 1 84 ? 9.279 7.522 -18.777 1.00 92.06 84 ASN A O 1
ATOM 671 N N . GLU A 1 85 ? 11.468 7.090 -18.565 1.00 93.19 85 GLU A N 1
ATOM 672 C CA . GLU A 1 85 ? 11.683 6.538 -19.918 1.00 93.19 85 GLU A CA 1
ATOM 673 C C . GLU A 1 85 ? 11.035 5.146 -20.136 1.00 93.19 85 GLU A C 1
ATOM 675 O O . GLU A 1 85 ? 11.584 4.288 -20.824 1.00 93.19 85 GLU A O 1
ATOM 680 N N . GLY A 1 86 ? 9.890 4.870 -19.501 1.00 91.94 86 GLY A N 1
ATOM 681 C CA . GLY A 1 86 ? 9.203 3.574 -19.543 1.00 91.94 86 GLY A CA 1
ATOM 682 C C . GLY A 1 86 ? 9.821 2.495 -18.647 1.00 91.94 86 GLY A C 1
ATOM 683 O O . GLY A 1 86 ? 9.454 1.329 -18.758 1.00 91.94 86 GLY A O 1
ATOM 684 N N . GLY A 1 87 ? 10.762 2.864 -17.778 1.00 94.75 87 GLY A N 1
ATOM 685 C CA . GLY A 1 87 ? 11.460 1.939 -16.888 1.00 94.75 87 GLY A CA 1
ATOM 686 C C . GLY A 1 87 ? 10.704 1.621 -15.598 1.00 94.75 87 GLY A C 1
ATOM 687 O O . GLY A 1 87 ? 9.693 2.248 -15.259 1.00 94.75 87 GLY A O 1
ATOM 688 N N . ASP A 1 88 ? 11.262 0.680 -14.842 1.00 96.88 88 ASP A N 1
ATOM 689 C CA . ASP A 1 88 ? 10.811 0.348 -13.495 1.00 96.88 88 ASP A CA 1
ATOM 690 C C . ASP A 1 88 ? 11.493 1.259 -12.465 1.00 96.88 88 ASP A C 1
ATOM 692 O O . ASP A 1 88 ? 12.713 1.437 -12.461 1.00 96.88 88 ASP A O 1
ATOM 696 N N . TYR A 1 89 ? 10.702 1.811 -11.552 1.00 95.44 89 TYR A N 1
ATOM 697 C CA . TYR A 1 89 ? 11.171 2.472 -10.343 1.00 95.44 89 TYR A CA 1
ATOM 698 C C . TYR A 1 89 ? 10.799 1.618 -9.133 1.00 95.44 89 TYR A C 1
ATOM 700 O O . TYR A 1 89 ? 9.642 1.225 -8.959 1.00 95.44 89 TYR A O 1
ATOM 708 N N . LEU A 1 90 ? 11.799 1.329 -8.301 1.00 95.19 90 LEU A N 1
ATOM 709 C CA . LEU A 1 90 ? 11.649 0.585 -7.057 1.00 95.19 90 LEU A CA 1
ATOM 710 C C . LEU A 1 90 ? 11.731 1.579 -5.893 1.00 95.19 90 LEU A C 1
ATOM 712 O O . LEU A 1 90 ? 12.827 2.062 -5.596 1.00 95.19 90 LEU A O 1
ATOM 716 N N . PRO A 1 91 ? 10.605 1.889 -5.231 1.00 93.31 91 PRO A N 1
ATOM 717 C CA . PRO A 1 91 ? 10.620 2.655 -3.996 1.00 93.31 91 PRO A CA 1
ATOM 718 C C . PRO A 1 91 ? 11.503 2.012 -2.923 1.00 93.31 91 PRO A C 1
ATOM 720 O O . PRO A 1 91 ? 11.489 0.794 -2.732 1.00 93.31 91 PRO A O 1
ATOM 723 N N . ASN A 1 92 ? 12.207 2.844 -2.164 1.00 89.25 92 ASN A N 1
ATOM 724 C CA . ASN A 1 92 ? 12.992 2.438 -1.000 1.00 89.25 92 ASN A CA 1
ATOM 725 C C . ASN A 1 92 ? 12.099 2.076 0.195 1.00 89.25 92 ASN A C 1
ATOM 727 O O . ASN A 1 92 ? 12.468 1.240 1.021 1.00 89.25 92 ASN A O 1
ATOM 731 N N . GLY A 1 93 ? 10.924 2.702 0.300 1.00 89.25 93 GLY A N 1
ATOM 732 C CA . GLY A 1 93 ? 9.975 2.436 1.376 1.00 89.25 93 GLY A CA 1
ATOM 733 C C . GLY A 1 93 ? 8.545 2.751 0.971 1.00 89.25 93 GLY A C 1
ATOM 734 O O . GLY A 1 93 ? 8.263 3.816 0.428 1.00 89.25 93 GLY A O 1
ATOM 735 N N . THR A 1 94 ? 7.625 1.830 1.261 1.00 92.38 94 THR A N 1
ATOM 736 C CA . THR A 1 94 ? 6.205 1.999 0.934 1.00 92.38 94 THR A CA 1
ATOM 737 C C . THR A 1 94 ? 5.312 1.634 2.105 1.00 92.38 94 THR A C 1
ATOM 739 O O . THR A 1 94 ? 5.481 0.575 2.709 1.00 92.38 94 THR A O 1
ATOM 742 N N . ILE A 1 95 ? 4.338 2.492 2.405 1.00 92.31 95 ILE A N 1
ATOM 743 C CA . ILE A 1 95 ? 3.261 2.207 3.359 1.00 92.31 95 ILE A CA 1
ATOM 744 C C . ILE A 1 95 ? 1.928 2.456 2.672 1.00 92.31 95 ILE A C 1
ATOM 746 O O . ILE A 1 95 ? 1.748 3.458 1.980 1.00 92.31 95 ILE A O 1
ATOM 750 N N . LEU A 1 96 ? 0.982 1.556 2.909 1.00 93.12 96 LEU A N 1
ATOM 751 C CA . LEU A 1 96 ? -0.413 1.762 2.572 1.00 93.12 96 LEU A CA 1
ATOM 752 C C . LEU A 1 96 ? -1.195 2.029 3.862 1.00 93.12 96 LEU A C 1
ATOM 754 O O . LEU A 1 96 ? -1.181 1.201 4.771 1.00 93.12 96 LEU A O 1
ATOM 758 N N . GLN A 1 97 ? -1.849 3.185 3.952 1.00 93.50 97 GLN A N 1
ATOM 759 C CA . GLN A 1 97 ? -2.562 3.637 5.148 1.00 93.50 97 GLN A CA 1
ATOM 760 C C . GLN A 1 97 ? -4.048 3.842 4.858 1.00 93.50 97 GLN A C 1
ATOM 762 O O . GLN A 1 97 ? -4.419 4.373 3.810 1.00 93.50 97 GLN A O 1
ATOM 767 N N . TYR A 1 98 ? -4.905 3.470 5.807 1.00 94.56 98 TYR A N 1
ATOM 768 C CA . TYR A 1 98 ? -6.312 3.846 5.791 1.00 94.56 98 TYR A CA 1
ATOM 769 C 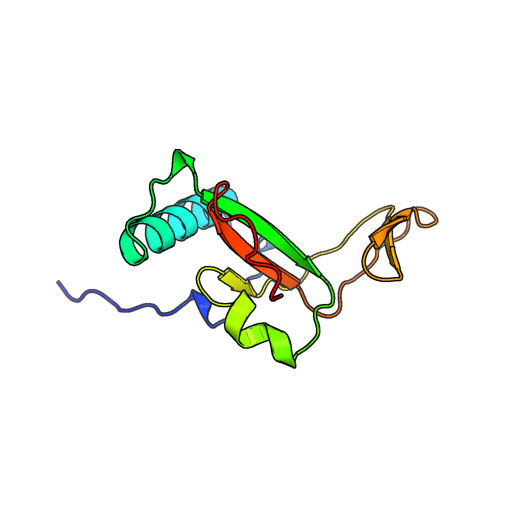C . TYR A 1 98 ? -6.508 5.218 6.439 1.00 94.56 98 TYR A C 1
ATOM 771 O O . TYR A 1 98 ? -6.255 5.400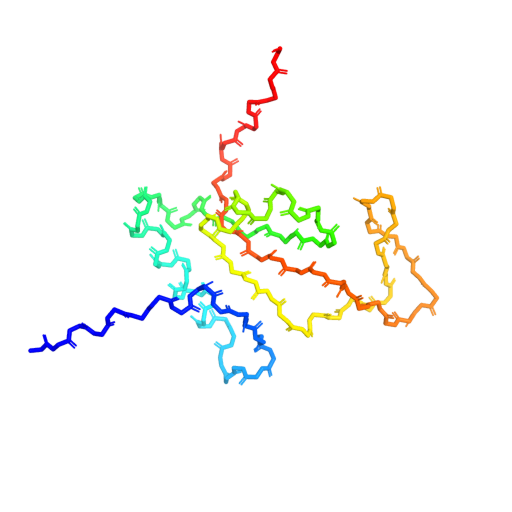 7.628 1.00 94.56 98 TYR A O 1
ATOM 779 N N . ILE A 1 99 ? -7.013 6.168 5.658 1.00 93.25 99 ILE A N 1
ATOM 780 C CA . ILE A 1 99 ? -7.331 7.528 6.094 1.00 93.25 99 ILE A CA 1
ATOM 781 C C . ILE A 1 99 ? -8.837 7.788 6.020 1.00 93.25 99 ILE A C 1
ATOM 783 O O . ILE A 1 99 ? -9.549 7.210 5.194 1.00 93.25 99 ILE A O 1
ATOM 787 N N . GLN A 1 100 ? -9.330 8.691 6.866 1.00 92.25 100 GLN A N 1
ATOM 788 C CA . GLN A 1 100 ? -10.706 9.173 6.795 1.00 92.25 100 GLN A CA 1
ATOM 789 C C . GLN A 1 100 ? -10.792 10.365 5.832 1.00 92.25 100 GLN A C 1
ATOM 791 O O . GLN A 1 100 ? -10.105 11.366 6.022 1.00 92.25 100 GLN A O 1
ATOM 796 N N . THR A 1 101 ? -11.687 10.312 4.843 1.00 81.38 101 THR A N 1
ATOM 797 C CA . THR A 1 101 ? -11.847 11.365 3.812 1.00 81.38 101 THR A CA 1
ATOM 798 C C . THR A 1 101 ? -12.117 12.774 4.342 1.00 81.38 101 THR A C 1
ATOM 800 O O . THR A 1 101 ? -11.820 13.744 3.652 1.00 81.38 101 THR A O 1
ATOM 803 N N . ASN A 1 102 ? -12.672 12.903 5.550 1.00 68.44 102 ASN A N 1
ATOM 804 C CA . ASN A 1 102 ? -13.108 14.186 6.109 1.00 68.44 102 ASN A CA 1
ATOM 805 C C . ASN A 1 102 ? -12.150 14.782 7.149 1.00 68.44 102 ASN A C 1
ATOM 807 O O . ASN A 1 102 ? -12.422 15.862 7.676 1.00 68.44 102 ASN A O 1
ATOM 811 N N . GLN A 1 103 ? -11.026 14.126 7.448 1.00 59.97 103 GLN A N 1
ATOM 812 C CA . GLN A 1 103 ? -9.980 14.755 8.248 1.00 59.97 103 GLN A CA 1
ATOM 813 C C . GLN A 1 103 ? -9.206 15.724 7.354 1.00 59.97 103 GLN A C 1
ATOM 815 O O . GLN A 1 103 ? -8.225 15.366 6.707 1.00 59.97 103 GLN A O 1
ATOM 820 N N . ARG A 1 104 ? -9.654 16.985 7.319 1.00 48.31 104 ARG A N 1
ATOM 821 C CA . ARG A 1 104 ? -8.763 18.084 6.936 1.00 48.31 104 ARG A CA 1
ATOM 822 C C . ARG A 1 104 ? -7.533 17.972 7.829 1.00 48.31 104 ARG A C 1
ATOM 824 O O . ARG A 1 104 ? -7.684 17.968 9.053 1.00 48.31 104 ARG A O 1
ATOM 831 N N . ARG A 1 105 ? -6.343 17.864 7.230 1.00 50.59 105 ARG A N 1
ATOM 832 C CA . ARG A 1 105 ? -5.093 18.069 7.962 1.00 50.59 105 ARG A CA 1
ATOM 833 C C . ARG A 1 105 ? -5.260 19.381 8.725 1.00 50.59 105 ARG A 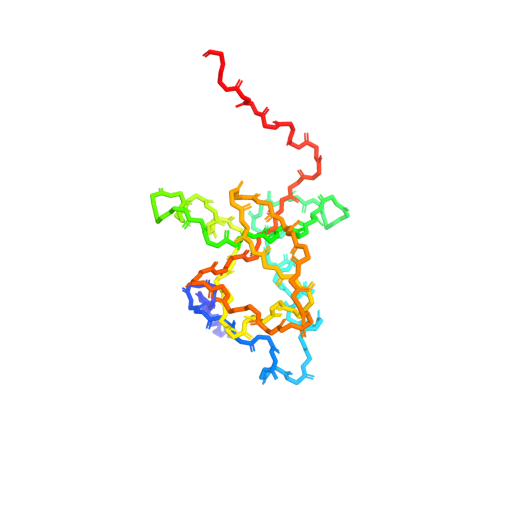C 1
ATOM 835 O O . ARG A 1 105 ? -5.545 20.414 8.121 1.00 50.59 105 ARG A O 1
ATOM 842 N N . LYS A 1 106 ? -5.198 19.325 10.056 1.00 44.75 106 LYS A N 1
ATOM 843 C CA . LYS A 1 106 ? -4.919 20.528 10.832 1.00 44.75 106 LYS A CA 1
ATOM 844 C C . LYS A 1 106 ? -3.471 20.857 10.505 1.00 44.75 106 LYS A C 1
ATOM 846 O O . LYS A 1 106 ? -2.568 20.345 11.153 1.00 44.75 106 LYS A O 1
ATOM 851 N N . ASP A 1 107 ? -3.270 21.611 9.434 1.00 41.19 107 ASP A N 1
ATOM 852 C CA . ASP A 1 107 ? -1.999 22.276 9.210 1.00 41.19 107 ASP A CA 1
ATOM 853 C C . ASP A 1 107 ? -1.827 23.220 10.404 1.00 41.19 107 ASP A C 1
ATOM 855 O O . ASP A 1 107 ? -2.679 24.075 10.660 1.00 41.19 107 ASP A O 1
ATOM 859 N N . ASN A 1 108 ? -0.810 22.948 11.220 1.00 39.47 108 ASN A N 1
ATOM 860 C CA . ASN A 1 108 ? -0.508 23.731 12.409 1.00 39.47 108 ASN A CA 1
ATOM 861 C C . ASN A 1 108 ? -0.289 25.194 11.997 1.00 39.47 108 ASN A C 1
ATOM 863 O O . ASN A 1 108 ? 0.546 25.475 11.136 1.00 39.47 108 ASN A O 1
ATOM 867 N N . GLN A 1 109 ? -1.079 26.086 12.601 1.00 35.25 109 GLN A N 1
ATOM 868 C CA . GLN A 1 109 ? -0.782 27.516 12.695 1.00 35.25 109 GLN A CA 1
ATOM 869 C C . GLN A 1 109 ? 0.441 27.741 13.581 1.00 35.25 109 GLN A C 1
ATOM 871 O O . GLN A 1 109 ? 0.605 26.961 14.549 1.00 35.25 109 GLN A O 1
#

Foldseek 3Di:
DDDPPCPVQADADELVPDPCSVVVVVVLLVVLCVVVVPDSVQKDKDKDFQDDPVCVVVQSNSKHWYDPDKDFQWEADPNDIDGDPRDIDHTPTMMIHIDGNPPDPPPDD

Mean predicted aligned error: 7.64 Å